Protein AF-A0A7J7FZA8-F1 (afdb_monomer_lite)

Sequence (133 aa):
MAKHLKDLLSSDRIAGFKRHFSIPEDVRMSLVADGTLDMEREDETTIVFPLLSIAEGGVRFPLHPFLRAVFRHWSLIPFQPNVNFFRIIMGVIALNRRLRINLGIPAIRHCYALAKSFGRHGRFFLRAKDIDH

Foldseek 3Di:
DVVVLVVCQDPVNVVVVCVVQVPDPPDDDDDDDPVRDPVPDPDPPDADADSLCSVPLVAHPPGDPQVVVVCVVVVHGRHQADSQASNVSVVQVVCCVVVVHDDHPVNLVVQWDWDWDDDPNTGIHTHGDPDDD

Secondary structure (DSSP, 8-state):
-HHHHHHTTSTTTHHHHHHHTT--TT----PPPGGG--TT-S-TT-----HHHHHTT---SSPPHHHHHHHHHTT--TTSB-HHHHHHHHHHHHHHHHHT----HHHHHHHEEEEE-SSTTPPEEEEEP----

Radius of gyration: 15.96 Å; chains: 1; bounding box: 40×28×43 Å

pLDDT: mean 84.05, std 15.24, range [48.47, 98.12]

Structure (mmCIF, N/CA/C/O backbone):
data_AF-A0A7J7FZA8-F1
#
_entry.id   AF-A0A7J7FZA8-F1
#
loop_
_atom_site.group_PDB
_atom_site.id
_atom_site.type_symbol
_atom_site.label_atom_id
_atom_site.label_alt_id
_atom_site.label_comp_id
_atom_site.label_asym_id
_atom_site.label_entity_id
_atom_site.label_seq_id
_atom_site.pdbx_PDB_ins_code
_atom_site.Cartn_x
_atom_site.Cartn_y
_atom_site.Cartn_z
_atom_site.occupancy
_atom_site.B_iso_or_equiv
_atom_site.auth_seq_id
_atom_site.auth_comp_id
_atom_site.auth_asym_id
_atom_site.auth_atom_id
_atom_site.pdbx_PDB_model_num
ATOM 1 N N . MET A 1 1 ? -7.230 18.519 4.549 1.00 49.88 1 MET A N 1
ATOM 2 C CA . MET A 1 1 ? -7.562 17.098 4.290 1.00 49.88 1 MET A CA 1
ATOM 3 C C . MET A 1 1 ? -7.512 16.236 5.560 1.00 49.88 1 MET A C 1
ATOM 5 O O . MET A 1 1 ? -8.529 15.654 5.903 1.00 49.88 1 MET A O 1
ATOM 9 N N . ALA A 1 2 ? -6.411 16.224 6.328 1.00 48.69 2 ALA A N 1
ATOM 10 C CA . ALA A 1 2 ? -6.280 15.399 7.546 1.00 48.69 2 ALA A CA 1
ATOM 11 C C . ALA A 1 2 ? -7.307 15.677 8.674 1.00 48.69 2 ALA A C 1
ATOM 13 O O . ALA A 1 2 ? -7.657 14.762 9.413 1.00 48.69 2 ALA A O 1
ATOM 14 N N . LYS A 1 3 ? -7.817 16.915 8.801 1.00 49.91 3 LYS A N 1
ATOM 15 C CA . LYS A 1 3 ? -8.822 17.292 9.818 1.00 49.91 3 LYS A CA 1
ATOM 16 C C . LYS A 1 3 ? -10.168 16.579 9.589 1.00 49.91 3 LYS A C 1
ATOM 18 O O . LYS A 1 3 ? -10.656 15.916 10.491 1.00 49.91 3 LYS A O 1
ATOM 23 N N . HIS A 1 4 ? -10.657 16.567 8.346 1.00 55.50 4 HIS A N 1
ATOM 24 C CA . HIS A 1 4 ? -11.874 15.839 7.956 1.00 55.50 4 HIS A CA 1
ATOM 25 C C . HIS A 1 4 ? -11.758 14.316 8.094 1.00 55.50 4 HIS A C 1
ATOM 27 O O . HIS A 1 4 ? -12.757 13.635 8.291 1.00 55.50 4 HIS A O 1
ATOM 33 N N . LEU A 1 5 ? -10.543 13.769 8.008 1.00 56.59 5 LEU A N 1
ATOM 34 C CA . LEU A 1 5 ? -10.309 12.332 8.134 1.00 56.59 5 LEU A CA 1
ATOM 35 C C . LEU A 1 5 ? -10.460 11.841 9.581 1.00 56.59 5 LEU A C 1
ATOM 37 O O . LEU A 1 5 ? -10.920 10.725 9.797 1.00 56.59 5 LEU A O 1
ATOM 41 N N . LYS A 1 6 ? -10.115 12.684 10.564 1.00 59.22 6 LYS A N 1
ATOM 42 C CA . LYS A 1 6 ? -10.381 12.420 11.987 1.00 59.22 6 LYS A CA 1
ATOM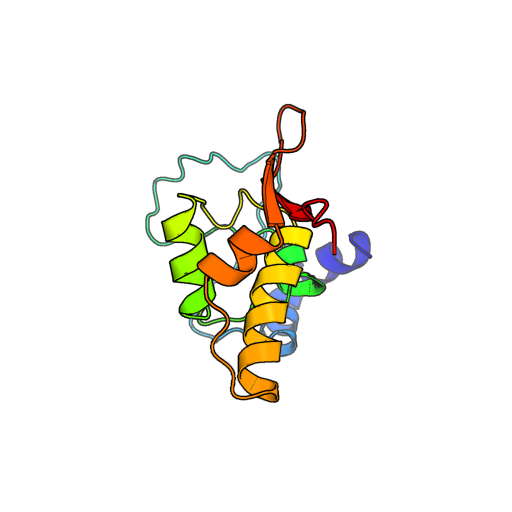 43 C C . LYS A 1 6 ? -11.875 12.511 12.298 1.00 59.22 6 LYS A C 1
ATOM 45 O O . LYS A 1 6 ? -12.390 11.666 13.022 1.00 59.22 6 LYS A O 1
ATOM 50 N N . ASP A 1 7 ? -12.573 13.468 11.685 1.00 59.97 7 ASP A N 1
ATOM 51 C CA . ASP A 1 7 ? -14.023 13.630 11.849 1.00 59.97 7 ASP A CA 1
ATOM 52 C C . ASP A 1 7 ? -14.813 12.424 11.309 1.00 59.97 7 ASP A C 1
ATOM 54 O O . ASP A 1 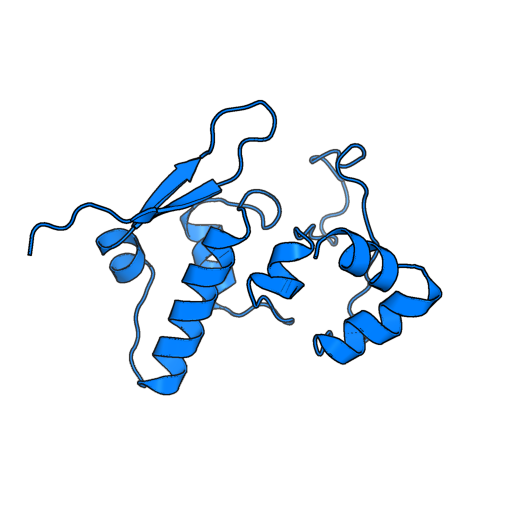7 ? -15.872 12.099 11.838 1.00 59.97 7 ASP A O 1
ATOM 58 N N . LEU A 1 8 ? -14.290 11.718 10.295 1.00 54.72 8 LEU A N 1
ATOM 59 C CA . LEU A 1 8 ? -14.858 10.470 9.756 1.00 54.72 8 LEU A CA 1
ATOM 60 C C . LEU A 1 8 ? -14.710 9.254 10.688 1.00 54.72 8 LEU A C 1
ATOM 62 O O . LEU A 1 8 ? -15.249 8.194 10.379 1.00 54.72 8 LEU A O 1
ATOM 66 N N . LEU A 1 9 ? -13.991 9.387 11.805 1.00 60.38 9 LEU A N 1
ATOM 67 C CA . LEU A 1 9 ? -13.659 8.286 12.714 1.00 60.38 9 LEU A CA 1
ATOM 68 C C . LEU A 1 9 ? -14.121 8.516 14.160 1.00 60.38 9 LEU A C 1
ATOM 70 O O . LEU A 1 9 ? -13.648 7.830 15.064 1.00 60.38 9 LEU A O 1
ATOM 74 N N . SER A 1 10 ? -15.076 9.426 14.397 1.00 62.41 10 SER A N 1
ATOM 75 C CA . SER A 1 10 ? -15.884 9.348 15.624 1.00 62.41 10 SER A CA 1
ATOM 76 C C . SER A 1 10 ? -16.605 7.989 15.672 1.00 62.41 10 SER A C 1
ATOM 78 O O . SER A 1 10 ? -16.856 7.401 14.617 1.00 62.41 10 SER A O 1
ATOM 80 N N . SER A 1 11 ? -16.936 7.471 16.861 1.00 56.59 11 SER A N 1
ATOM 81 C CA . SER A 1 11 ? -17.578 6.149 17.038 1.00 56.59 11 SER A CA 1
ATOM 82 C C . SER A 1 11 ? -18.763 5.924 16.089 1.00 56.59 11 SER A C 1
ATOM 84 O O . SER A 1 11 ? -18.883 4.858 15.491 1.00 56.59 11 SER A O 1
ATOM 86 N N . ASP A 1 12 ? -19.551 6.972 15.843 1.00 60.72 12 ASP A N 1
ATOM 87 C CA . ASP A 1 12 ? -20.736 6.930 14.976 1.00 60.72 12 ASP A CA 1
ATOM 88 C C . ASP A 1 12 ? -20.420 6.887 13.468 1.00 60.72 12 ASP A C 1
ATOM 90 O O . ASP A 1 12 ? -21.295 6.615 12.645 1.00 60.72 12 ASP A O 1
ATOM 94 N N . ARG A 1 13 ? -19.169 7.148 13.065 1.00 71.62 13 ARG A N 1
ATOM 95 C CA . ARG A 1 13 ? -18.760 7.271 11.655 1.00 71.62 13 ARG A CA 1
ATOM 96 C C . ARG A 1 13 ? -17.850 6.154 11.153 1.00 71.62 13 ARG A C 1
ATOM 98 O O . ARG A 1 13 ? -17.697 6.032 9.937 1.00 71.62 13 ARG A O 1
ATOM 105 N N . ILE A 1 14 ? -17.360 5.267 12.025 1.00 79.25 14 ILE A N 1
ATOM 106 C CA . ILE A 1 14 ? -16.589 4.072 11.621 1.00 79.25 14 ILE A CA 1
ATOM 107 C C . ILE A 1 14 ? -17.392 3.207 10.639 1.00 79.25 14 ILE A C 1
ATOM 109 O O . ILE A 1 14 ? -16.847 2.763 9.632 1.00 79.25 14 ILE A O 1
ATOM 113 N N . ALA A 1 15 ? -18.698 3.028 10.862 1.00 81.25 15 ALA A N 1
ATOM 114 C CA . ALA A 1 15 ? -19.562 2.302 9.926 1.00 81.25 15 ALA A CA 1
ATOM 115 C C . ALA A 1 15 ? -19.624 2.984 8.545 1.00 81.25 15 ALA A C 1
ATOM 117 O O . ALA A 1 15 ? -19.571 2.325 7.507 1.00 81.25 15 ALA A O 1
ATOM 118 N N . GLY A 1 16 ? -19.680 4.320 8.517 1.00 83.31 16 GLY A N 1
ATOM 119 C CA . GLY A 1 16 ? -19.608 5.101 7.281 1.00 83.31 16 GLY A CA 1
ATOM 120 C C . GLY A 1 16 ? -18.260 4.950 6.576 1.00 83.31 16 GLY A C 1
ATOM 121 O O . GLY A 1 16 ? -18.226 4.755 5.362 1.00 83.31 16 GLY A O 1
ATOM 122 N N . PHE A 1 17 ? -17.162 4.965 7.334 1.00 84.06 17 PHE A N 1
ATOM 123 C CA . PHE A 1 17 ? -15.814 4.736 6.819 1.00 84.06 17 PHE A CA 1
ATOM 124 C C . PHE A 1 17 ? -15.669 3.333 6.215 1.00 84.06 17 PHE A C 1
ATOM 126 O O . PHE A 1 17 ? -15.208 3.204 5.078 1.00 84.06 17 PHE A O 1
ATOM 133 N N . LYS A 1 18 ? -16.121 2.289 6.928 1.00 87.62 18 LYS A N 1
ATOM 134 C CA . LYS A 1 18 ? -16.113 0.906 6.429 1.00 87.62 18 LYS A CA 1
ATOM 135 C C . LYS A 1 18 ? -16.883 0.795 5.118 1.00 87.62 18 LYS A C 1
ATOM 137 O O . LYS A 1 18 ? -16.332 0.290 4.145 1.00 87.62 18 LYS A O 1
ATOM 142 N N . ARG A 1 19 ? -18.096 1.357 5.044 1.00 86.62 19 ARG A N 1
ATOM 143 C CA . ARG A 1 19 ? -18.883 1.385 3.798 1.00 86.62 19 ARG A CA 1
ATOM 144 C C . ARG A 1 19 ? -18.165 2.126 2.670 1.00 86.62 19 ARG A C 1
ATOM 146 O O . ARG A 1 19 ? -18.065 1.596 1.568 1.00 86.62 19 ARG A O 1
ATOM 153 N N . HIS A 1 20 ? -17.629 3.317 2.944 1.00 86.62 20 HIS A N 1
ATOM 154 C CA . HIS A 1 20 ? -16.966 4.148 1.935 1.00 86.62 20 HIS A CA 1
ATOM 155 C C . HIS A 1 20 ? -15.727 3.473 1.328 1.00 86.62 20 HIS A C 1
ATOM 157 O O . HIS A 1 20 ? -15.486 3.585 0.128 1.00 86.62 20 HIS A O 1
ATOM 163 N N . PHE A 1 21 ? -14.959 2.742 2.139 1.00 87.88 21 PHE A N 1
ATOM 164 C CA . PHE A 1 21 ? -13.758 2.029 1.694 1.00 87.88 21 PHE A CA 1
ATOM 165 C C . PHE A 1 21 ? -13.982 0.532 1.431 1.00 87.88 21 PHE A C 1
ATOM 167 O O . PHE A 1 21 ? -13.010 -0.188 1.196 1.00 87.88 21 PHE A O 1
ATOM 174 N N . SER A 1 22 ? -15.241 0.078 1.443 1.00 88.62 22 SER A N 1
ATOM 175 C CA . SER A 1 22 ? -15.646 -1.322 1.247 1.00 88.62 22 SER A CA 1
ATOM 176 C C . SER A 1 22 ? -14.898 -2.300 2.163 1.00 88.62 22 SER A C 1
ATOM 178 O O . SER A 1 22 ? -14.444 -3.357 1.733 1.00 88.62 22 SER A O 1
ATOM 180 N N . ILE A 1 23 ? -14.725 -1.916 3.428 1.00 88.31 23 ILE A N 1
ATOM 181 C CA . ILE A 1 23 ? -14.079 -2.738 4.451 1.00 88.31 23 ILE A CA 1
ATOM 182 C C . ILE A 1 23 ? -15.086 -3.792 4.935 1.00 88.31 23 ILE A C 1
ATOM 184 O O . ILE A 1 23 ? -16.193 -3.406 5.319 1.00 88.31 23 ILE A O 1
ATOM 188 N N . PRO A 1 24 ? -14.719 -5.087 4.945 1.00 88.56 24 PRO A N 1
ATOM 189 C CA . PRO A 1 24 ? -15.601 -6.163 5.390 1.00 88.56 24 PRO A CA 1
ATOM 190 C C . PRO A 1 24 ? -16.146 -5.969 6.812 1.00 88.56 24 PRO A C 1
ATOM 192 O O . PRO A 1 24 ? -15.494 -5.369 7.673 1.00 88.56 24 PRO A O 1
ATOM 195 N N . GLU A 1 25 ? -17.357 -6.472 7.071 1.00 86.38 25 GLU A N 1
ATOM 196 C CA . GLU A 1 25 ? -18.021 -6.246 8.358 1.00 8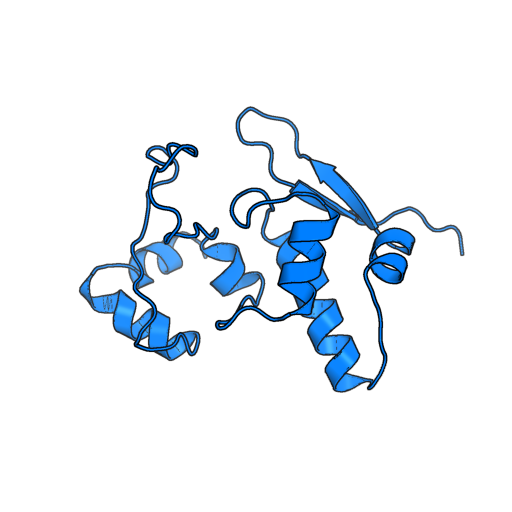6.38 25 GLU A CA 1
ATOM 197 C C . GLU A 1 25 ? -17.334 -6.957 9.532 1.00 86.38 25 GLU A C 1
ATOM 199 O O . GLU A 1 25 ? -17.294 -6.415 10.637 1.00 86.38 25 GLU A O 1
ATOM 204 N N . ASP A 1 26 ? -16.705 -8.099 9.269 1.00 86.12 26 ASP A N 1
ATOM 205 C CA . ASP A 1 26 ? -15.914 -8.890 10.214 1.00 86.12 26 ASP A CA 1
ATOM 206 C C . ASP A 1 26 ? -14.582 -8.227 10.617 1.00 86.12 26 ASP A C 1
ATOM 208 O O . ASP A 1 26 ? -13.979 -8.611 11.621 1.00 86.12 26 ASP A O 1
ATOM 212 N N . VAL A 1 27 ? -14.144 -7.178 9.910 1.00 82.88 27 VAL A N 1
ATOM 213 C CA . VAL A 1 27 ? -12.967 -6.387 10.296 1.00 82.88 27 VAL A CA 1
ATOM 214 C C . VAL A 1 27 ? -13.347 -5.370 11.374 1.00 82.88 27 VAL A C 1
ATOM 216 O O . VAL A 1 27 ? -14.078 -4.401 11.133 1.00 82.88 27 VAL A O 1
ATOM 219 N N . ARG A 1 28 ? -12.802 -5.568 12.580 1.00 82.50 28 ARG A N 1
ATOM 220 C CA . ARG A 1 28 ? -12.893 -4.609 13.691 1.00 82.50 28 ARG A CA 1
ATOM 221 C C . ARG A 1 28 ? -11.874 -3.489 13.495 1.00 82.50 28 ARG A C 1
ATOM 223 O O . ARG A 1 28 ? -10.727 -3.741 13.143 1.00 82.50 28 ARG A O 1
ATOM 230 N N . MET A 1 29 ? -12.291 -2.247 13.731 1.00 80.25 29 MET A N 1
ATOM 231 C CA . MET A 1 29 ? -11.438 -1.070 13.575 1.00 80.25 29 MET A CA 1
ATOM 232 C C . MET A 1 29 ? -11.529 -0.175 14.803 1.00 80.25 29 MET A C 1
ATOM 234 O O . MET A 1 29 ? -12.615 0.058 15.329 1.00 80.25 29 MET A O 1
ATOM 238 N N . SER A 1 30 ? -10.391 0.374 15.208 1.00 78.81 30 SER A N 1
ATOM 239 C CA . 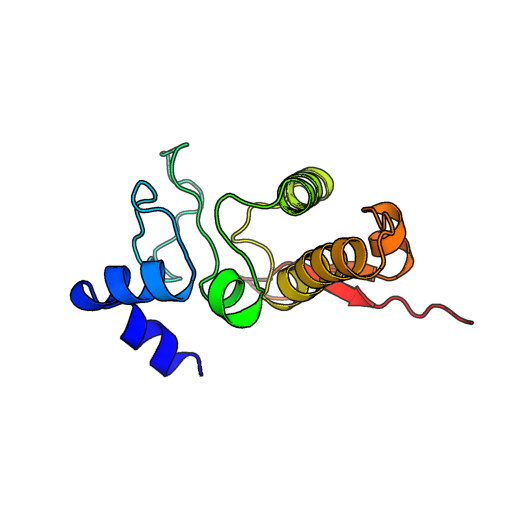SER A 1 30 ? -10.297 1.429 16.210 1.00 78.81 30 SER A CA 1
ATOM 240 C C . SER A 1 30 ? -9.276 2.467 15.753 1.00 78.81 30 SER A C 1
ATOM 242 O O . SER A 1 30 ? -8.287 2.146 15.089 1.00 78.81 30 SER A O 1
ATOM 244 N N . LEU A 1 31 ? -9.536 3.737 16.061 1.00 77.12 31 LEU A N 1
ATOM 245 C CA . LEU A 1 31 ? -8.571 4.802 15.821 1.00 77.12 31 LEU A CA 1
ATOM 246 C C . LEU A 1 31 ? -7.584 4.830 16.987 1.00 77.12 31 LEU A C 1
ATOM 248 O O . LEU A 1 31 ? -7.987 5.019 18.132 1.00 77.12 31 LEU A O 1
ATOM 252 N N . VAL A 1 32 ? -6.297 4.673 16.688 1.00 73.25 32 VAL A N 1
ATOM 253 C CA . VAL A 1 32 ? -5.226 4.794 17.683 1.00 73.25 32 VAL A CA 1
ATOM 254 C C . VAL A 1 32 ? -4.526 6.138 17.498 1.00 73.25 32 VAL A C 1
ATOM 256 O O . VAL A 1 32 ? -4.220 6.536 16.372 1.00 73.25 32 VAL A O 1
ATOM 259 N N . ALA A 1 33 ? -4.308 6.863 18.595 1.00 67.69 33 ALA A N 1
ATOM 260 C CA . ALA A 1 33 ? -3.547 8.105 18.565 1.00 67.69 33 ALA A CA 1
ATOM 261 C C . ALA A 1 33 ? -2.047 7.810 18.387 1.00 67.69 33 ALA A C 1
ATOM 263 O O . ALA A 1 33 ? -1.518 6.858 18.952 1.00 67.69 33 ALA A O 1
ATOM 264 N N . ASP A 1 34 ? -1.359 8.654 17.612 1.00 61.28 34 ASP A N 1
ATOM 265 C CA . ASP A 1 34 ? 0.043 8.459 17.191 1.00 61.28 34 ASP A CA 1
ATOM 266 C C . ASP A 1 34 ? 1.019 8.339 18.385 1.00 61.28 34 ASP A C 1
ATOM 268 O O . ASP A 1 34 ? 2.051 7.690 18.283 1.00 61.28 34 ASP A O 1
ATOM 272 N N . GLY A 1 35 ? 0.676 8.929 19.539 1.00 58.56 35 GLY A N 1
ATOM 273 C CA . GLY A 1 35 ? 1.478 8.880 20.769 1.00 58.56 35 GLY A CA 1
ATOM 274 C C . GLY A 1 35 ? 1.198 7.691 21.693 1.00 58.56 35 GLY A C 1
ATOM 275 O O . GLY A 1 35 ? 1.816 7.607 22.746 1.00 58.56 35 GLY A O 1
ATOM 276 N N . THR A 1 36 ? 0.259 6.809 21.340 1.00 56.00 36 THR A N 1
ATOM 277 C CA . THR A 1 36 ? -0.175 5.658 22.165 1.00 56.00 36 THR A CA 1
ATOM 278 C C . THR A 1 36 ? 0.195 4.318 21.527 1.00 56.00 36 THR A C 1
ATOM 280 O O . THR A 1 36 ? -0.281 3.264 21.943 1.00 56.00 36 THR A O 1
ATOM 283 N N . LEU A 1 37 ? 0.983 4.356 20.452 1.00 60.75 37 LEU A N 1
ATOM 284 C CA . LEU A 1 37 ? 1.424 3.170 19.739 1.00 60.75 37 LEU A CA 1
ATOM 285 C C . LEU A 1 37 ? 2.699 2.639 20.384 1.00 60.75 37 LEU A C 1
ATOM 287 O O . LEU A 1 37 ? 3.803 2.908 19.909 1.00 60.75 37 LEU A O 1
ATOM 291 N N . ASP A 1 38 ? 2.525 1.837 21.429 1.00 56.62 38 ASP A N 1
ATOM 292 C CA . ASP A 1 38 ? 3.538 0.854 21.783 1.00 56.62 38 ASP A CA 1
ATOM 293 C C . ASP A 1 38 ? 3.591 -0.138 20.620 1.00 56.62 38 ASP A C 1
ATOM 295 O O . ASP A 1 38 ? 2.652 -0.891 20.358 1.00 56.62 38 ASP A O 1
ATOM 299 N N . MET A 1 39 ? 4.671 -0.071 19.839 1.00 55.16 39 MET A N 1
ATOM 300 C CA . MET A 1 39 ? 4.902 -0.982 18.712 1.00 55.16 39 MET A CA 1
ATOM 301 C C . MET A 1 39 ? 5.057 -2.448 19.156 1.00 55.16 39 MET A C 1
ATOM 303 O O . MET A 1 39 ? 5.110 -3.334 18.308 1.00 55.16 39 MET A O 1
ATOM 307 N N . GLU A 1 40 ? 5.094 -2.678 20.469 1.00 51.94 40 GLU A N 1
ATOM 308 C CA . GLU A 1 40 ? 5.104 -3.956 21.178 1.00 51.94 40 GLU A CA 1
ATOM 309 C C . GLU A 1 40 ? 3.702 -4.327 21.689 1.00 51.94 40 GLU A C 1
ATOM 311 O O . GLU A 1 40 ? 3.542 -4.828 22.798 1.00 51.94 40 GLU A O 1
ATOM 316 N N . ARG A 1 41 ? 2.639 -4.051 20.924 1.00 55.22 41 ARG A N 1
ATOM 317 C CA . ARG A 1 41 ? 1.334 -4.621 21.274 1.00 55.22 41 ARG A CA 1
ATOM 318 C C . ARG A 1 41 ? 1.424 -6.150 21.242 1.00 55.22 41 ARG A C 1
ATOM 320 O O . ARG A 1 41 ? 1.777 -6.724 20.217 1.00 55.22 41 ARG A O 1
ATOM 327 N N . GLU A 1 42 ? 1.074 -6.781 22.361 1.00 48.47 42 GLU A N 1
ATOM 328 C CA . GLU A 1 42 ? 1.054 -8.239 22.560 1.00 48.47 42 GLU A CA 1
ATOM 329 C C . GLU A 1 42 ? 0.006 -8.974 21.701 1.00 48.47 42 GLU A C 1
ATOM 331 O O . GLU A 1 42 ? 0.018 -10.202 21.635 1.00 48.47 42 GLU A O 1
ATOM 336 N N . ASP A 1 43 ? -0.914 -8.267 21.032 1.00 63.88 43 ASP A N 1
ATOM 337 C CA . ASP A 1 43 ? -1.991 -8.901 20.277 1.00 63.88 43 ASP A CA 1
ATOM 338 C C . ASP A 1 43 ? -1.619 -9.174 18.808 1.00 63.88 43 ASP A C 1
ATOM 340 O O . ASP A 1 43 ? -1.774 -8.338 17.921 1.00 63.88 43 ASP A O 1
ATOM 344 N N . GLU A 1 44 ? -1.240 -10.421 18.508 1.00 65.88 44 GLU A N 1
ATOM 345 C CA . GLU A 1 44 ? -0.928 -10.903 17.143 1.00 65.88 44 GLU A CA 1
ATOM 346 C C . GLU A 1 44 ? -2.075 -10.721 16.121 1.00 65.88 44 GLU A C 1
ATOM 348 O O . GLU A 1 44 ? -1.898 -10.918 14.916 1.00 65.88 44 GLU A O 1
ATOM 353 N N . THR A 1 45 ? -3.270 -10.350 16.586 1.00 73.31 45 THR A N 1
ATOM 354 C CA . THR A 1 45 ? -4.480 -10.200 15.768 1.00 73.31 45 THR A CA 1
ATOM 355 C C . THR A 1 45 ? -4.732 -8.773 15.276 1.00 73.31 45 THR A C 1
ATOM 357 O O . THR A 1 45 ? -5.578 -8.579 14.397 1.00 73.31 45 THR A O 1
ATOM 360 N N . THR A 1 46 ? -3.992 -7.777 15.777 1.00 78.81 46 THR A N 1
ATOM 361 C CA . THR A 1 46 ? -4.193 -6.371 15.403 1.00 78.81 46 THR A CA 1
ATOM 362 C C . THR A 1 46 ? -3.083 -5.873 14.488 1.00 78.81 46 THR A C 1
ATOM 364 O O . THR A 1 46 ? -1.896 -5.967 14.779 1.00 78.81 46 THR A O 1
ATOM 367 N N . ILE A 1 47 ? -3.476 -5.260 13.369 1.00 83.69 47 ILE A N 1
ATOM 368 C CA . ILE A 1 47 ? -2.540 -4.637 12.432 1.00 83.69 47 ILE A CA 1
ATOM 369 C C . ILE A 1 47 ? -2.835 -3.144 12.353 1.00 83.69 47 ILE A C 1
ATOM 371 O O . ILE A 1 47 ? -3.937 -2.727 11.993 1.00 83.69 47 ILE A O 1
ATOM 375 N N . VAL A 1 48 ? -1.824 -2.327 12.641 1.00 86.38 48 VAL A N 1
ATOM 376 C CA . VAL A 1 48 ? -1.940 -0.868 12.586 1.00 86.38 48 VAL A CA 1
ATOM 377 C C . VAL A 1 48 ? -1.610 -0.366 11.184 1.00 86.38 48 VAL A C 1
ATOM 379 O O . VAL A 1 48 ? -0.534 -0.624 10.643 1.00 86.38 48 VAL A O 1
ATOM 382 N N . PHE A 1 49 ? -2.532 0.408 10.614 1.00 87.88 49 PHE A N 1
ATOM 383 C CA . PHE A 1 49 ? -2.344 1.108 9.348 1.00 87.88 49 PHE A CA 1
ATOM 384 C C . PHE A 1 49 ? -2.365 2.621 9.565 1.00 87.88 49 PHE A C 1
ATOM 386 O O . PHE A 1 49 ? -3.236 3.125 10.278 1.00 87.88 49 PHE A O 1
ATOM 393 N N . PRO A 1 50 ? -1.490 3.389 8.890 1.00 87.94 50 PRO A N 1
ATOM 394 C CA . PRO A 1 50 ? -1.675 4.824 8.785 1.00 87.94 50 PRO A CA 1
ATOM 395 C C . PRO A 1 50 ? -3.006 5.078 8.082 1.00 87.94 50 PRO A C 1
ATOM 397 O O . PRO A 1 50 ? -3.244 4.533 7.004 1.00 87.94 50 PRO A O 1
ATOM 400 N N . LEU A 1 51 ? -3.855 5.941 8.633 1.00 86.56 51 LEU A N 1
ATOM 401 C CA . LEU A 1 51 ? -5.159 6.246 8.034 1.00 86.56 51 LEU A CA 1
ATOM 402 C C . LEU A 1 51 ? -5.044 6.712 6.570 1.00 86.56 51 LEU A C 1
ATOM 404 O O . LEU A 1 51 ? -5.830 6.325 5.706 1.00 86.56 51 LEU A O 1
ATOM 408 N N . LEU A 1 52 ? -3.992 7.481 6.274 1.00 89.44 52 LEU A N 1
ATOM 409 C CA . LEU A 1 52 ? -3.684 7.945 4.923 1.00 89.44 52 LEU A CA 1
ATOM 410 C C . LEU A 1 52 ? -3.370 6.801 3.951 1.00 89.44 52 LEU A C 1
ATOM 412 O O . LEU A 1 52 ? -3.592 6.963 2.759 1.00 89.44 52 LEU A O 1
ATOM 416 N N . SER A 1 53 ? -2.909 5.634 4.415 1.00 92.56 53 SER A N 1
ATOM 417 C CA . SER A 1 53 ? -2.696 4.476 3.532 1.00 92.56 53 SER A CA 1
ATOM 418 C C . SER A 1 53 ? -4.005 3.975 2.907 1.00 92.56 53 SER A C 1
ATOM 420 O O . SER A 1 53 ? -4.013 3.562 1.749 1.00 92.56 53 SER A O 1
ATOM 422 N N . ILE A 1 54 ? -5.125 4.083 3.628 1.00 91.75 54 ILE A N 1
ATOM 423 C CA . ILE A 1 54 ? -6.457 3.686 3.153 1.00 91.75 54 ILE A CA 1
ATOM 424 C C . ILE A 1 54 ? -7.072 4.816 2.320 1.00 91.75 54 ILE A C 1
ATOM 426 O O . ILE A 1 54 ? -7.500 4.593 1.182 1.00 91.75 54 ILE A O 1
ATOM 430 N N . ALA A 1 55 ? -7.074 6.031 2.879 1.00 89.62 55 ALA A N 1
ATOM 431 C CA . ALA A 1 55 ? -7.743 7.185 2.285 1.00 89.62 55 ALA A CA 1
ATOM 432 C C . ALA A 1 55 ? -7.063 7.692 1.006 1.00 89.62 55 ALA A C 1
ATOM 434 O O . ALA A 1 55 ? -7.738 7.973 0.021 1.00 89.62 55 ALA A O 1
ATOM 435 N N . GLU A 1 56 ? -5.732 7.772 1.006 1.00 92.31 56 GLU A N 1
ATOM 436 C CA . GLU A 1 56 ? -4.943 8.343 -0.093 1.00 92.31 56 GLU A CA 1
ATOM 437 C C . GLU A 1 56 ? -4.017 7.309 -0.750 1.00 92.31 56 GLU A C 1
ATOM 439 O O . GLU A 1 56 ? -3.730 7.387 -1.943 1.00 92.31 56 GLU A O 1
ATOM 444 N N . GLY A 1 57 ? -3.547 6.326 0.021 1.00 94.12 57 GLY A N 1
ATOM 445 C CA . GLY A 1 57 ? -2.657 5.261 -0.442 1.00 94.12 57 GLY A CA 1
ATOM 446 C C . GLY A 1 57 ? -3.354 4.170 -1.252 1.00 94.12 57 GLY A C 1
ATOM 447 O O . GLY A 1 57 ? -2.677 3.370 -1.890 1.00 94.12 57 GLY A O 1
ATOM 448 N N . GLY A 1 58 ? -4.690 4.141 -1.250 1.00 94.31 58 GLY A N 1
ATOM 449 C CA . GLY A 1 58 ? -5.483 3.188 -2.026 1.00 94.31 58 GLY A CA 1
ATOM 450 C C . GLY A 1 58 ? -5.537 1.773 -1.447 1.00 94.31 58 GLY A C 1
ATOM 451 O O . GLY A 1 58 ? -6.011 0.871 -2.134 1.00 94.31 58 GLY A O 1
ATOM 452 N N . VAL A 1 59 ? -5.081 1.552 -0.208 1.00 94.75 59 VAL A N 1
ATOM 453 C CA . VAL A 1 59 ? -5.184 0.245 0.463 1.00 94.75 59 VAL A CA 1
ATOM 454 C C . VAL A 1 59 ? -6.653 -0.140 0.637 1.00 94.75 59 VAL A C 1
ATOM 456 O O . VAL A 1 59 ? -7.488 0.684 1.015 1.00 94.75 59 VAL A O 1
ATOM 459 N N . ARG A 1 60 ? -6.973 -1.403 0.354 1.00 92.19 60 ARG A N 1
ATOM 460 C CA . ARG A 1 60 ? -8.300 -2.006 0.534 1.00 92.19 60 ARG A CA 1
ATOM 461 C C . ARG A 1 60 ? -8.160 -3.351 1.239 1.00 92.19 60 ARG A C 1
ATOM 463 O O . ARG A 1 60 ? -7.073 -3.931 1.244 1.00 92.19 60 ARG A O 1
ATOM 470 N N . PHE A 1 61 ? -9.259 -3.817 1.824 1.00 89.06 61 PHE A N 1
ATOM 471 C CA . PHE A 1 61 ? -9.326 -5.070 2.569 1.00 89.06 61 PHE A CA 1
ATOM 472 C C . PHE A 1 61 ? -10.242 -6.070 1.849 1.00 89.06 61 PHE A C 1
ATOM 474 O O . PHE A 1 61 ? -11.273 -5.647 1.327 1.00 89.06 61 PHE A O 1
ATOM 481 N N . PRO A 1 62 ? -9.891 -7.370 1.814 1.00 89.94 62 PRO A N 1
ATOM 482 C CA . PRO A 1 62 ? -8.637 -7.965 2.293 1.00 89.94 62 PRO A CA 1
ATOM 483 C C . PRO A 1 62 ? -7.405 -7.454 1.524 1.00 89.94 62 PRO A C 1
ATOM 485 O O . PRO A 1 62 ? -7.504 -7.035 0.370 1.00 89.94 62 PRO A O 1
ATOM 488 N N . LEU A 1 63 ? -6.235 -7.454 2.177 1.00 92.31 63 LEU A N 1
ATOM 489 C CA . LEU A 1 63 ? -5.015 -6.904 1.579 1.00 92.31 63 LEU A CA 1
ATOM 490 C C . LEU A 1 63 ? -4.637 -7.662 0.308 1.00 92.31 63 LEU A C 1
ATOM 492 O O . LEU A 1 63 ? -4.556 -8.893 0.296 1.00 92.31 63 LEU A O 1
ATOM 496 N N . HIS A 1 64 ? -4.303 -6.910 -0.738 1.00 95.44 64 HIS A N 1
ATOM 497 C CA . HIS A 1 64 ? -3.853 -7.498 -1.989 1.00 95.44 64 HIS A CA 1
ATOM 498 C C . HIS A 1 64 ? -2.601 -8.378 -1.765 1.00 95.44 64 HIS A C 1
ATOM 500 O O . HIS A 1 64 ? -1.655 -7.929 -1.104 1.00 95.44 64 HIS A O 1
ATOM 506 N N . PRO A 1 65 ? -2.521 -9.598 -2.337 1.00 96.75 65 PRO A N 1
ATOM 507 C CA . PRO A 1 65 ? -1.386 -10.502 -2.129 1.00 96.75 65 PRO A CA 1
ATOM 508 C C . PRO A 1 65 ? -0.026 -9.874 -2.445 1.00 96.75 65 PRO A C 1
ATOM 510 O O . PRO A 1 65 ? 0.930 -10.075 -1.701 1.00 96.75 65 PRO A O 1
ATOM 513 N N . PHE A 1 66 ? 0.039 -9.053 -3.496 1.00 97.69 66 PHE A N 1
ATOM 514 C CA . PHE A 1 66 ? 1.259 -8.333 -3.863 1.00 97.69 66 PHE A CA 1
ATOM 515 C C . PHE A 1 66 ? 1.720 -7.336 -2.789 1.00 97.69 66 PHE A C 1
ATOM 517 O O . PHE A 1 66 ? 2.910 -7.267 -2.503 1.00 97.69 66 PHE A O 1
ATOM 524 N N . LEU A 1 67 ? 0.794 -6.621 -2.135 1.00 97.38 67 LEU A N 1
ATOM 525 C CA . LEU A 1 67 ? 1.138 -5.708 -1.041 1.00 97.38 67 LEU A CA 1
ATOM 526 C C . LEU A 1 67 ? 1.728 -6.479 0.153 1.00 97.38 67 LEU A C 1
ATOM 528 O O . LEU A 1 67 ? 2.713 -6.044 0.743 1.00 97.38 67 LEU A O 1
ATOM 532 N N . ARG A 1 68 ? 1.191 -7.669 0.460 1.00 96.44 68 ARG A N 1
ATOM 533 C CA . ARG A 1 68 ? 1.748 -8.559 1.499 1.00 96.44 68 ARG A CA 1
ATOM 534 C C . ARG A 1 68 ? 3.152 -9.056 1.141 1.00 96.44 68 ARG A C 1
ATOM 536 O O . ARG A 1 68 ? 4.030 -9.076 2.000 1.00 96.44 68 ARG A O 1
ATOM 543 N N . ALA A 1 69 ? 3.375 -9.433 -0.119 1.00 97.81 69 ALA A N 1
ATOM 544 C CA . ALA A 1 69 ? 4.693 -9.850 -0.603 1.00 97.81 69 ALA A CA 1
ATOM 545 C C . ALA A 1 69 ? 5.716 -8.708 -0.516 1.00 97.81 69 ALA A C 1
ATOM 547 O O . ALA A 1 69 ? 6.859 -8.930 -0.129 1.00 97.81 69 ALA A O 1
ATOM 548 N N . VAL A 1 70 ? 5.284 -7.483 -0.813 1.00 97.75 70 VAL A N 1
ATOM 549 C CA . VAL A 1 70 ? 6.085 -6.263 -0.689 1.00 97.75 70 VAL A CA 1
ATOM 550 C C . VAL A 1 70 ? 6.493 -5.987 0.763 1.00 97.75 70 VAL A C 1
ATOM 552 O O . VAL A 1 70 ? 7.670 -5.735 1.019 1.00 97.75 70 VAL A O 1
ATOM 555 N N . PHE A 1 71 ? 5.564 -6.089 1.720 1.00 96.62 71 PHE A N 1
ATOM 556 C CA . PHE A 1 71 ? 5.892 -5.956 3.144 1.00 96.62 71 PHE A CA 1
ATOM 557 C C . PHE A 1 71 ? 6.919 -6.991 3.595 1.00 96.62 71 PHE A C 1
ATOM 559 O O . PHE A 1 71 ? 7.913 -6.636 4.224 1.00 96.62 71 PHE A O 1
ATOM 566 N N . ARG A 1 72 ? 6.727 -8.255 3.199 1.00 96.75 72 ARG A N 1
ATOM 567 C CA . ARG A 1 72 ? 7.670 -9.339 3.500 1.00 96.75 72 ARG A CA 1
ATOM 568 C C . ARG A 1 72 ? 9.045 -9.098 2.879 1.00 96.75 72 ARG A C 1
ATOM 570 O O . ARG A 1 72 ? 10.049 -9.383 3.513 1.00 96.75 72 ARG A O 1
ATOM 577 N N . HIS A 1 73 ? 9.093 -8.576 1.657 1.00 97.44 73 HIS A N 1
ATOM 578 C CA . HIS A 1 73 ? 10.348 -8.352 0.944 1.00 97.44 73 HIS A CA 1
ATOM 579 C C . HIS A 1 73 ? 11.251 -7.320 1.623 1.00 97.44 73 HIS A C 1
ATOM 581 O O . HIS A 1 73 ? 12.463 -7.503 1.654 1.00 97.44 73 HIS A O 1
ATOM 587 N N . TRP A 1 74 ? 10.669 -6.244 2.155 1.00 95.56 74 TRP A N 1
ATOM 588 C CA . TRP A 1 74 ? 11.417 -5.194 2.853 1.00 95.56 74 TRP A CA 1
ATOM 589 C C . TRP A 1 74 ? 11.381 -5.322 4.379 1.00 95.56 74 TRP A C 1
ATOM 591 O O . TRP A 1 74 ? 11.857 -4.420 5.065 1.00 95.56 74 TRP A O 1
ATOM 601 N N . SER A 1 75 ? 10.831 -6.419 4.908 1.00 94.75 75 SER A N 1
ATOM 602 C CA . SER A 1 75 ? 10.639 -6.640 6.347 1.00 94.75 75 SER A CA 1
ATOM 603 C C . SER A 1 75 ? 9.947 -5.458 7.040 1.00 94.75 75 SER A C 1
ATOM 605 O O . SER A 1 75 ? 10.354 -5.028 8.118 1.00 94.75 75 SER A O 1
ATOM 607 N N . LEU A 1 76 ? 8.916 -4.905 6.393 1.00 92.69 76 LEU A N 1
ATOM 608 C CA . LEU A 1 76 ? 8.168 -3.750 6.887 1.00 92.69 76 LEU A CA 1
ATOM 609 C C . LEU A 1 76 ? 6.821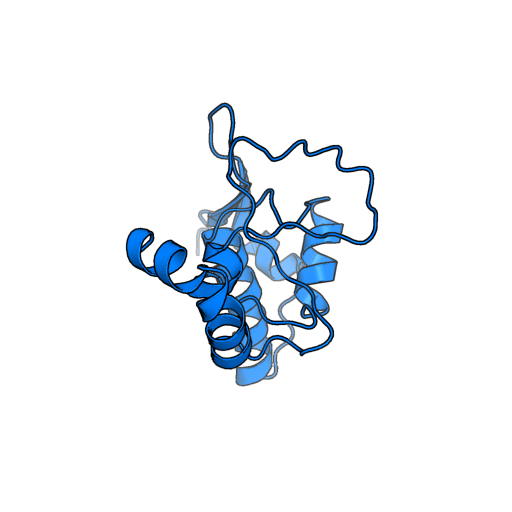 -4.174 7.460 1.00 92.69 76 LEU A C 1
ATOM 611 O O . LEU A 1 76 ? 6.092 -4.948 6.838 1.00 92.69 76 LEU A O 1
ATOM 615 N N . ILE A 1 77 ? 6.446 -3.579 8.590 1.00 90.06 77 ILE A N 1
ATOM 616 C CA . ILE A 1 77 ? 5.060 -3.617 9.070 1.00 90.06 77 ILE A CA 1
ATOM 617 C C . ILE A 1 77 ? 4.255 -2.461 8.455 1.00 90.06 77 ILE A C 1
ATOM 619 O O . ILE A 1 77 ? 4.835 -1.414 8.155 1.00 90.06 77 ILE A O 1
ATOM 623 N N . PRO A 1 78 ? 2.922 -2.568 8.300 1.00 90.75 78 PRO A N 1
ATOM 624 C CA . PRO A 1 78 ? 2.143 -1.554 7.585 1.00 90.75 78 PRO A CA 1
ATOM 625 C C . PRO A 1 78 ? 2.176 -0.140 8.177 1.00 90.75 78 PRO A C 1
ATOM 627 O O . PRO A 1 78 ? 1.933 0.822 7.454 1.00 90.75 78 PRO A O 1
ATOM 630 N N . PHE A 1 79 ? 2.512 0.015 9.458 1.00 88.62 79 PHE A N 1
ATOM 631 C CA . PHE A 1 79 ? 2.653 1.324 10.099 1.00 88.62 79 PHE A CA 1
ATOM 632 C C . PHE A 1 79 ? 3.927 2.091 9.696 1.00 88.62 79 PHE A C 1
ATOM 634 O O . PHE A 1 79 ? 3.953 3.321 9.731 1.00 88.62 79 PHE A O 1
ATOM 641 N N . GLN A 1 80 ? 4.986 1.385 9.297 1.00 90.56 80 GLN A N 1
ATOM 642 C CA . GLN A 1 80 ? 6.305 1.975 9.048 1.00 90.56 80 GLN A CA 1
ATOM 643 C C . GLN A 1 80 ? 6.400 2.828 7.764 1.00 90.56 80 GLN A C 1
ATOM 645 O O . GLN A 1 80 ? 7.133 3.825 7.778 1.00 90.56 80 GLN A O 1
ATOM 650 N N . PRO A 1 81 ? 5.722 2.498 6.646 1.00 93.88 81 PRO A N 1
ATOM 651 C CA . PRO A 1 81 ? 5.765 3.328 5.449 1.00 93.88 81 PRO A CA 1
ATOM 652 C C . PRO A 1 81 ? 4.846 4.549 5.508 1.00 93.88 81 PRO A C 1
ATOM 654 O O . PRO A 1 81 ? 3.808 4.568 6.169 1.00 93.88 81 PRO A O 1
ATOM 657 N N . ASN A 1 82 ? 5.199 5.580 4.747 1.00 93.19 82 ASN A N 1
ATOM 658 C CA . ASN A 1 82 ? 4.329 6.724 4.510 1.00 93.19 82 ASN A CA 1
ATOM 659 C C . ASN A 1 82 ? 3.373 6.484 3.327 1.00 93.19 82 ASN A C 1
ATOM 661 O O . ASN A 1 82 ? 3.445 5.482 2.618 1.00 93.19 82 ASN A O 1
ATOM 665 N N . VAL A 1 83 ? 2.482 7.448 3.080 1.00 94.88 83 VAL A N 1
ATOM 666 C CA . VAL A 1 83 ? 1.472 7.368 2.012 1.00 94.88 83 VAL A CA 1
ATOM 667 C C . VAL A 1 83 ? 2.070 7.188 0.608 1.00 94.88 83 VAL A C 1
ATOM 669 O O . VAL A 1 83 ? 1.461 6.521 -0.225 1.00 94.88 83 VAL A O 1
ATOM 672 N N . ASN A 1 84 ? 3.265 7.725 0.334 1.00 96.50 84 ASN A N 1
ATOM 673 C CA . ASN A 1 84 ? 3.918 7.593 -0.971 1.00 96.50 84 ASN A CA 1
ATOM 674 C C . ASN A 1 84 ? 4.218 6.125 -1.304 1.00 96.50 84 ASN A C 1
ATOM 676 O O . ASN A 1 84 ? 3.921 5.693 -2.419 1.00 96.50 84 ASN A O 1
ATOM 680 N N . PHE A 1 85 ? 4.720 5.359 -0.331 1.00 97.50 85 PHE A N 1
ATOM 681 C CA . PHE A 1 85 ? 4.960 3.927 -0.494 1.00 97.50 85 PHE A CA 1
ATOM 682 C C . PHE A 1 85 ? 3.689 3.218 -0.976 1.00 97.50 85 PHE A C 1
ATOM 684 O O . PHE A 1 85 ? 3.688 2.572 -2.021 1.00 97.50 85 PHE A O 1
ATOM 691 N N . PHE A 1 86 ? 2.574 3.416 -0.269 1.00 97.62 86 PHE A N 1
ATOM 692 C CA . PHE A 1 86 ? 1.296 2.793 -0.612 1.00 97.62 86 PHE A CA 1
ATOM 693 C C . PHE A 1 86 ? 0.799 3.187 -2.002 1.00 97.62 86 PHE A C 1
ATOM 695 O O . PHE A 1 86 ? 0.426 2.308 -2.777 1.00 97.62 86 PHE A O 1
ATOM 702 N N . ARG A 1 87 ? 0.859 4.479 -2.353 1.00 97.50 87 ARG A N 1
ATOM 703 C CA . ARG A 1 87 ? 0.421 4.969 -3.671 1.00 97.50 87 ARG A CA 1
ATOM 704 C C . ARG A 1 87 ? 1.166 4.284 -4.813 1.00 97.50 87 ARG A C 1
ATOM 706 O O . ARG A 1 87 ? 0.534 3.903 -5.794 1.00 97.50 87 ARG A O 1
ATOM 713 N N . ILE A 1 88 ? 2.479 4.094 -4.680 1.00 97.75 88 ILE A N 1
ATOM 714 C CA . ILE A 1 88 ? 3.288 3.429 -5.710 1.00 97.75 88 ILE A CA 1
ATOM 715 C C . ILE A 1 88 ? 2.911 1.949 -5.814 1.00 97.75 88 ILE A C 1
ATOM 717 O O . ILE A 1 88 ? 2.594 1.479 -6.905 1.00 97.75 88 ILE A O 1
ATOM 721 N N . ILE A 1 89 ? 2.869 1.218 -4.695 1.00 98.12 89 ILE A N 1
ATOM 722 C CA . ILE A 1 89 ? 2.557 -0.221 -4.712 1.00 98.12 89 ILE A CA 1
ATOM 723 C C . ILE A 1 89 ? 1.137 -0.487 -5.229 1.00 98.12 89 ILE A C 1
ATOM 725 O O . ILE A 1 89 ? 0.937 -1.346 -6.090 1.00 98.12 89 ILE A O 1
ATOM 729 N N . MET A 1 90 ? 0.147 0.270 -4.750 1.00 98.00 90 MET A N 1
ATOM 730 C CA . MET A 1 90 ? -1.238 0.145 -5.213 1.00 98.00 90 MET A CA 1
ATOM 731 C C . MET A 1 90 ? -1.399 0.610 -6.665 1.00 98.00 90 MET A C 1
ATOM 733 O O . MET A 1 90 ? -2.188 0.026 -7.410 1.00 98.00 90 MET A O 1
ATOM 737 N N . GLY A 1 91 ? -0.612 1.598 -7.099 1.00 97.50 91 GLY A N 1
ATOM 738 C CA . GLY A 1 91 ? -0.515 2.012 -8.497 1.00 97.50 91 GLY A CA 1
ATOM 739 C C . GLY A 1 91 ? -0.013 0.887 -9.402 1.00 97.50 91 GLY A C 1
ATOM 740 O O . GLY A 1 91 ? -0.639 0.608 -10.422 1.00 97.50 91 GLY A O 1
ATOM 741 N N . VAL A 1 92 ? 1.041 0.172 -8.997 1.00 97.88 92 VAL A N 1
ATOM 742 C CA . VAL A 1 92 ? 1.551 -1.007 -9.722 1.00 97.88 92 VAL A CA 1
ATOM 743 C C . VAL A 1 92 ? 0.486 -2.100 -9.827 1.00 97.88 92 VAL A C 1
ATOM 745 O O . VAL A 1 92 ? 0.275 -2.646 -10.908 1.00 97.88 92 VAL A O 1
ATOM 748 N N . ILE A 1 93 ? -0.250 -2.374 -8.745 1.00 97.81 93 ILE A N 1
ATOM 749 C CA . ILE A 1 93 ? -1.371 -3.330 -8.765 1.00 97.81 93 ILE A CA 1
ATOM 750 C C . ILE A 1 93 ? -2.439 -2.899 -9.781 1.00 97.81 93 ILE A C 1
ATOM 752 O O . ILE A 1 93 ? -2.910 -3.710 -10.583 1.00 97.81 93 ILE A O 1
ATOM 756 N N . ALA A 1 94 ? -2.811 -1.617 -9.775 1.00 97.44 94 ALA A N 1
ATOM 757 C CA . ALA A 1 94 ? -3.795 -1.082 -10.708 1.00 97.44 94 ALA A CA 1
ATOM 758 C C . ALA A 1 94 ? -3.309 -1.139 -12.167 1.00 97.44 94 ALA A C 1
ATOM 760 O O . ALA A 1 94 ? -4.104 -1.480 -13.047 1.00 97.44 94 ALA A O 1
ATOM 761 N N . LEU A 1 95 ? -2.028 -0.848 -12.419 1.00 97.56 95 LEU A N 1
ATOM 762 C CA . LEU A 1 95 ? -1.397 -0.936 -13.738 1.00 97.56 95 LEU A CA 1
ATOM 763 C C . LEU A 1 95 ? -1.367 -2.375 -14.254 1.00 97.56 95 LEU A C 1
ATOM 765 O O . LEU A 1 95 ? -1.850 -2.618 -15.357 1.00 97.56 95 LEU A O 1
ATOM 769 N N . ASN A 1 96 ? -0.903 -3.328 -13.440 1.00 98.00 96 ASN A N 1
ATOM 770 C CA . ASN A 1 96 ? -0.899 -4.754 -13.781 1.00 98.00 96 ASN A CA 1
ATOM 771 C C . ASN A 1 96 ? -2.294 -5.230 -14.197 1.00 98.00 96 ASN A C 1
ATOM 773 O O . ASN A 1 96 ? -2.458 -5.849 -15.247 1.00 98.00 96 ASN A O 1
ATOM 777 N N . ARG A 1 97 ? -3.325 -4.858 -13.425 1.00 97.12 97 ARG A N 1
ATOM 778 C CA . ARG A 1 97 ? -4.717 -5.201 -13.741 1.00 97.12 97 ARG A CA 1
ATOM 779 C C . ARG A 1 97 ? -5.201 -4.572 -15.051 1.00 97.12 97 ARG A C 1
ATOM 781 O O . ARG A 1 97 ? -5.876 -5.242 -15.825 1.00 97.12 97 ARG A O 1
ATOM 788 N N . ARG A 1 98 ? -4.912 -3.286 -15.282 1.00 98.06 98 ARG A N 1
ATOM 789 C CA . ARG A 1 98 ? -5.411 -2.545 -16.456 1.00 98.06 98 ARG A CA 1
ATOM 790 C C . ARG A 1 98 ? -4.715 -2.954 -17.749 1.00 98.06 98 ARG A C 1
ATOM 792 O O . ARG A 1 98 ? -5.381 -3.105 -18.764 1.00 98.06 98 ARG A O 1
ATOM 799 N N . LEU A 1 99 ? -3.398 -3.123 -17.701 1.00 97.81 99 LEU A N 1
ATOM 800 C CA . LEU A 1 99 ? -2.569 -3.404 -18.874 1.00 97.81 99 LEU A CA 1
ATOM 801 C C . LEU A 1 99 ? -2.322 -4.903 -19.087 1.00 97.81 99 LEU A C 1
ATOM 803 O O . LEU A 1 99 ? -1.704 -5.273 -20.076 1.00 97.81 99 LEU A O 1
ATOM 807 N N . ARG A 1 100 ? -2.803 -5.765 -18.177 1.00 97.06 100 ARG A N 1
ATOM 808 C CA . ARG A 1 100 ? -2.572 -7.222 -18.191 1.00 97.06 100 ARG A CA 1
ATOM 809 C C . ARG A 1 100 ? -1.081 -7.585 -18.221 1.00 97.06 100 ARG A C 1
ATOM 811 O O . ARG A 1 100 ? -0.673 -8.538 -18.876 1.00 97.06 100 ARG A O 1
ATOM 818 N N . ILE A 1 101 ? -0.281 -6.818 -17.484 1.00 96.88 101 ILE A N 1
ATOM 819 C CA . ILE A 1 101 ? 1.160 -7.033 -17.292 1.00 96.88 101 ILE A CA 1
ATOM 820 C C . ILE A 1 101 ? 1.444 -7.528 -15.869 1.00 96.88 101 ILE A C 1
ATOM 822 O O . ILE A 1 101 ? 0.574 -7.482 -14.999 1.00 96.88 101 ILE A O 1
ATOM 826 N N . ASN A 1 102 ? 2.671 -7.992 -15.622 1.00 95.50 102 ASN A N 1
ATOM 827 C CA . ASN A 1 102 ? 3.088 -8.527 -14.325 1.00 95.50 102 ASN A CA 1
ATOM 828 C C . ASN A 1 102 ? 4.350 -7.827 -13.797 1.00 95.50 102 ASN A C 1
ATOM 830 O O . ASN A 1 102 ? 5.421 -8.424 -13.677 1.00 95.50 102 ASN A O 1
ATOM 834 N N . LEU A 1 103 ? 4.229 -6.535 -13.494 1.00 96.62 103 LEU A N 1
ATOM 835 C CA . LEU A 1 103 ? 5.278 -5.784 -12.813 1.00 96.62 103 LEU A CA 1
ATOM 836 C C . LEU A 1 103 ? 5.388 -6.275 -11.367 1.00 96.62 103 LEU A C 1
ATOM 838 O O . LEU A 1 103 ? 4.484 -6.072 -10.552 1.00 96.62 103 LEU A O 1
ATOM 842 N N . GLY A 1 104 ? 6.502 -6.937 -11.066 1.00 96.81 104 GLY A N 1
ATOM 843 C CA . GLY A 1 104 ? 6.822 -7.434 -9.734 1.00 96.81 104 GLY A CA 1
ATOM 844 C C . GLY A 1 104 ? 7.716 -6.490 -8.928 1.00 96.81 104 GLY A C 1
ATOM 845 O O . GLY A 1 104 ? 8.083 -5.397 -9.359 1.00 96.81 104 GLY A O 1
ATOM 846 N N . ILE A 1 105 ? 8.144 -6.964 -7.757 1.00 97.88 105 ILE A N 1
ATOM 847 C CA . ILE A 1 105 ? 9.129 -6.280 -6.903 1.00 97.88 105 ILE A CA 1
ATOM 848 C C . ILE A 1 105 ? 10.420 -5.903 -7.664 1.00 97.88 105 ILE A C 1
ATOM 850 O O . ILE A 1 105 ? 10.905 -4.793 -7.442 1.00 97.88 105 ILE A O 1
ATOM 854 N N . PRO A 1 106 ? 10.974 -6.730 -8.582 1.00 96.94 106 PRO A N 1
ATOM 855 C CA . PRO A 1 106 ? 12.157 -6.344 -9.355 1.00 96.94 106 PRO A CA 1
ATOM 856 C C . PRO A 1 106 ? 11.964 -5.073 -10.190 1.00 96.94 106 PRO A C 1
ATOM 858 O O . PRO A 1 106 ? 12.843 -4.219 -10.186 1.00 96.94 106 PRO A O 1
ATOM 861 N N . ALA A 1 107 ? 10.802 -4.899 -10.829 1.00 96.06 107 ALA A N 1
ATOM 862 C CA . ALA A 1 107 ? 10.495 -3.694 -11.605 1.00 96.06 107 ALA A CA 1
ATOM 863 C C . ALA A 1 107 ? 10.416 -2.454 -10.701 1.00 96.06 107 ALA A C 1
ATOM 865 O O . ALA A 1 107 ? 10.965 -1.403 -11.018 1.00 96.06 107 ALA A O 1
ATOM 866 N N . ILE A 1 108 ? 9.817 -2.595 -9.516 1.00 96.75 108 ILE A N 1
ATOM 867 C CA . ILE A 1 108 ? 9.769 -1.509 -8.527 1.00 96.75 108 ILE A CA 1
ATOM 868 C C . ILE A 1 108 ? 11.179 -1.157 -8.053 1.00 96.75 108 ILE A C 1
ATOM 870 O O . ILE A 1 108 ? 11.518 0.017 -7.975 1.00 96.75 108 ILE A O 1
ATOM 874 N N . ARG A 1 109 ? 12.022 -2.155 -7.773 1.00 96.31 109 ARG A N 1
ATOM 875 C CA . ARG A 1 109 ? 13.420 -1.939 -7.372 1.00 96.31 109 ARG A CA 1
ATOM 876 C C . ARG A 1 109 ? 14.281 -1.364 -8.487 1.00 96.31 109 ARG A C 1
ATOM 878 O O . ARG A 1 109 ? 15.307 -0.756 -8.187 1.00 96.31 109 ARG A O 1
ATOM 885 N N . HIS A 1 110 ? 13.914 -1.583 -9.742 1.00 95.12 110 HIS A N 1
ATOM 886 C CA . HIS A 1 110 ? 14.594 -0.970 -10.870 1.00 95.12 110 HIS A CA 1
ATOM 887 C C . HIS A 1 110 ? 14.348 0.542 -10.881 1.00 95.12 110 HIS A C 1
ATOM 889 O O . HIS A 1 110 ? 15.311 1.296 -10.946 1.00 95.12 110 HIS A O 1
ATOM 895 N N . CYS A 1 111 ? 13.100 0.982 -10.681 1.00 95.12 111 CYS A N 1
ATOM 896 C CA . CYS A 1 111 ? 12.749 2.404 -10.736 1.00 95.12 111 CYS A CA 1
ATOM 897 C C . CYS A 1 111 ? 12.902 3.158 -9.407 1.00 95.12 111 CYS A C 1
ATOM 899 O O . CYS A 1 111 ? 13.075 4.375 -9.400 1.00 95.12 111 CYS A O 1
ATOM 901 N N . TYR A 1 112 ? 12.818 2.460 -8.273 1.00 96.44 112 TYR A N 1
ATOM 902 C CA . TYR A 1 112 ? 12.762 3.069 -6.948 1.00 96.44 112 TYR A CA 1
ATOM 903 C C . TYR A 1 112 ? 13.754 2.436 -5.970 1.00 96.44 112 TYR A C 1
ATOM 905 O O . TYR A 1 112 ? 14.039 1.236 -5.995 1.00 96.44 112 TYR A O 1
ATOM 913 N N . ALA A 1 113 ? 14.260 3.257 -5.056 1.00 95.88 113 ALA A N 1
ATOM 914 C CA . ALA A 1 113 ? 15.005 2.846 -3.878 1.00 95.88 113 ALA A CA 1
ATOM 915 C C . ALA A 1 113 ? 14.142 3.040 -2.625 1.00 95.88 113 ALA A C 1
ATOM 917 O O . ALA A 1 113 ? 13.489 4.073 -2.463 1.00 95.88 113 ALA A O 1
ATOM 918 N N . LEU A 1 114 ? 14.164 2.058 -1.722 1.00 96.38 114 LEU A N 1
ATOM 919 C CA . LEU A 1 114 ? 13.577 2.223 -0.398 1.00 96.38 114 LEU A CA 1
ATOM 920 C C . LEU A 1 114 ? 14.463 3.169 0.418 1.00 96.38 114 LEU A C 1
ATOM 922 O O . LEU A 1 114 ? 15.655 2.919 0.582 1.00 96.38 114 LEU A O 1
ATOM 926 N N . ALA A 1 115 ? 13.870 4.238 0.930 1.00 94.75 115 ALA A N 1
ATOM 927 C CA . ALA A 1 115 ? 14.525 5.205 1.797 1.00 94.75 115 ALA A CA 1
ATOM 928 C C . ALA A 1 115 ? 13.702 5.401 3.072 1.00 94.75 115 ALA A C 1
ATOM 930 O O . ALA A 1 115 ? 12.508 5.098 3.115 1.00 94.75 115 ALA A O 1
ATOM 931 N N . LYS A 1 116 ? 14.341 5.920 4.119 1.00 93.12 116 LYS A N 1
ATOM 932 C CA . LYS A 1 116 ? 13.692 6.283 5.382 1.00 93.12 116 LYS A CA 1
ATOM 933 C C . LYS A 1 116 ? 13.904 7.770 5.621 1.00 93.12 116 LYS A C 1
ATOM 935 O O . LYS A 1 116 ? 15.020 8.259 5.464 1.00 93.12 116 LYS A O 1
ATOM 940 N N . SER A 1 117 ? 12.841 8.499 5.955 1.00 87.69 117 SER A N 1
ATOM 941 C CA . SER A 1 117 ? 12.973 9.922 6.270 1.00 87.69 117 SER A CA 1
ATOM 942 C C . SER A 1 117 ? 13.753 10.107 7.575 1.00 87.69 117 SER A C 1
ATOM 944 O O . SER A 1 117 ? 13.630 9.294 8.492 1.00 87.69 117 SER A O 1
ATOM 946 N N . PHE A 1 118 ? 14.535 11.180 7.677 1.00 77.44 118 PHE A N 1
ATOM 947 C CA . PHE A 1 118 ? 15.243 11.517 8.913 1.00 77.44 118 PHE A CA 1
ATOM 948 C C . PHE A 1 118 ? 14.259 11.946 10.017 1.00 77.44 118 PHE A C 1
ATOM 950 O O . PHE A 1 118 ? 13.203 12.512 9.731 1.00 77.44 118 PHE A O 1
ATOM 957 N N . GLY A 1 119 ? 14.603 11.661 11.278 1.00 72.06 119 GLY A N 1
ATOM 958 C CA . GLY A 1 119 ? 13.823 12.028 12.468 1.00 72.06 119 GLY A CA 1
ATOM 959 C C . GLY A 1 119 ? 13.354 10.838 13.316 1.00 72.06 119 GLY A C 1
ATOM 960 O O . GLY A 1 119 ? 13.371 9.687 12.878 1.00 72.06 119 GLY A O 1
ATOM 961 N N . ARG A 1 120 ? 12.905 11.128 14.548 1.00 63.56 120 ARG A N 1
ATOM 962 C CA . ARG A 1 120 ? 12.495 10.131 15.564 1.00 63.56 120 ARG A CA 1
ATOM 963 C C . ARG A 1 120 ? 11.351 9.213 15.101 1.00 63.56 120 ARG A C 1
ATOM 965 O O . ARG A 1 120 ? 11.298 8.060 15.504 1.00 63.56 120 ARG A O 1
ATOM 972 N N . HIS A 1 121 ? 10.497 9.699 14.198 1.00 70.06 121 HIS A N 1
ATOM 973 C CA . HIS A 1 121 ? 9.389 8.951 13.586 1.00 70.06 121 HIS A CA 1
ATOM 974 C C . HIS A 1 121 ? 9.584 8.758 12.076 1.00 70.06 121 HIS A C 1
ATOM 976 O O . HIS A 1 121 ? 8.625 8.805 11.305 1.00 70.06 121 HIS A O 1
ATOM 982 N N . GLY A 1 122 ? 10.838 8.599 11.639 1.00 79.81 122 GLY A N 1
ATOM 983 C CA . GLY A 1 122 ? 11.180 8.424 10.233 1.00 79.81 122 GLY A CA 1
ATOM 984 C C . GLY A 1 122 ? 10.383 7.295 9.578 1.00 79.81 122 GLY A C 1
ATOM 985 O O . GLY A 1 122 ? 10.461 6.148 10.023 1.00 79.81 122 GLY A O 1
ATOM 986 N N . ARG A 1 123 ? 9.630 7.612 8.519 1.00 89.38 123 ARG A N 1
ATOM 987 C CA . ARG A 1 123 ? 8.804 6.646 7.782 1.00 89.38 123 ARG A CA 1
ATOM 988 C C . ARG A 1 123 ? 9.503 6.207 6.504 1.00 89.38 123 ARG A C 1
ATOM 990 O O . ARG A 1 123 ? 10.256 6.972 5.898 1.00 89.38 123 ARG A O 1
ATOM 997 N N . PHE A 1 124 ? 9.239 4.975 6.089 1.00 94.75 124 PHE A N 1
ATOM 998 C CA . PHE A 1 124 ? 9.770 4.442 4.839 1.00 94.75 124 PHE A CA 1
ATOM 999 C C . PHE A 1 124 ? 8.998 4.978 3.632 1.00 94.75 124 PHE A C 1
ATOM 1001 O O . PHE A 1 124 ? 7.779 5.152 3.682 1.00 94.75 124 PHE A O 1
ATOM 1008 N N . PHE A 1 125 ? 9.704 5.238 2.539 1.00 95.62 125 PHE A N 1
ATOM 1009 C CA . PHE A 1 125 ? 9.132 5.712 1.283 1.00 95.62 125 PHE A CA 1
ATOM 1010 C C . PHE A 1 125 ? 9.940 5.205 0.090 1.00 95.62 125 PHE A C 1
ATOM 1012 O O . PHE A 1 125 ? 11.075 4.748 0.243 1.00 95.62 125 PHE A O 1
ATOM 1019 N N . LEU A 1 126 ? 9.347 5.267 -1.101 1.00 96.69 126 LEU A N 1
ATOM 1020 C CA . LEU A 1 126 ? 10.006 4.862 -2.338 1.00 96.69 126 LEU A CA 1
ATOM 1021 C C . LEU A 1 126 ? 10.472 6.114 -3.078 1.00 96.69 126 LEU A C 1
ATOM 1023 O O . LEU A 1 126 ? 9.669 6.907 -3.571 1.00 96.69 126 LEU A O 1
ATOM 1027 N N . ARG A 1 127 ? 11.790 6.296 -3.131 1.00 95.88 127 ARG A N 1
ATOM 1028 C CA . ARG A 1 127 ? 12.443 7.386 -3.859 1.00 95.88 127 ARG A CA 1
ATOM 1029 C C . ARG A 1 127 ? 12.739 6.922 -5.278 1.00 95.88 127 ARG A C 1
ATOM 1031 O O . ARG A 1 127 ? 13.321 5.852 -5.435 1.00 95.88 127 ARG A O 1
ATOM 1038 N N . ALA A 1 128 ? 12.363 7.699 -6.291 1.00 94.88 128 ALA A N 1
ATOM 1039 C CA . ALA A 1 128 ? 12.769 7.411 -7.665 1.00 94.88 128 ALA A CA 1
ATOM 1040 C C . ALA A 1 128 ? 14.301 7.391 -7.759 1.00 94.88 128 ALA A C 1
ATOM 1042 O O . ALA A 1 128 ? 14.979 8.173 -7.087 1.00 94.88 128 ALA A O 1
ATOM 1043 N N . LYS A 1 129 ? 14.840 6.454 -8.529 1.00 93.00 129 LYS A N 1
ATOM 1044 C CA . LYS A 1 129 ? 16.249 6.478 -8.911 1.00 93.00 129 LYS A CA 1
ATOM 1045 C C . LYS A 1 129 ? 16.391 7.408 -10.108 1.00 93.00 129 LYS A C 1
ATOM 1047 O O . LYS A 1 129 ? 15.503 7.416 -10.956 1.00 93.00 129 LYS A O 1
ATOM 1052 N N . ASP A 1 130 ? 17.495 8.142 -10.178 1.00 80.19 130 ASP A N 1
ATOM 1053 C CA . ASP A 1 130 ? 17.927 8.697 -11.456 1.00 80.19 130 ASP A CA 1
ATOM 1054 C C . ASP A 1 130 ? 18.291 7.502 -12.333 1.00 80.19 130 ASP A C 1
ATOM 1056 O O . ASP A 1 130 ? 19.222 6.749 -12.039 1.00 80.19 130 ASP A O 1
ATOM 1060 N N . ILE A 1 131 ? 17.438 7.239 -13.315 1.00 64.19 131 ILE A N 1
ATOM 1061 C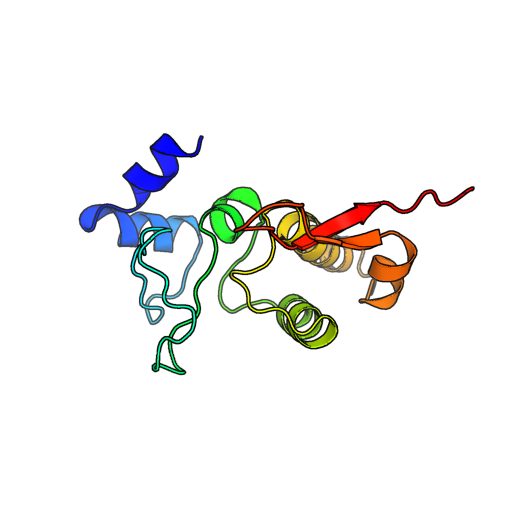 CA . ILE A 1 131 ? 17.700 6.258 -14.354 1.00 64.19 131 ILE A CA 1
ATOM 1062 C C . ILE A 1 131 ? 18.075 7.111 -15.554 1.00 64.19 131 ILE A C 1
ATOM 1064 O O . ILE A 1 131 ? 17.193 7.719 -16.157 1.00 64.19 131 ILE A O 1
ATOM 1068 N N . ASP A 1 132 ? 19.368 7.213 -15.851 1.00 56.31 132 ASP A N 1
ATOM 1069 C CA . ASP A 1 132 ? 19.798 7.767 -17.130 1.00 56.31 132 ASP A CA 1
ATOM 1070 C C . ASP A 1 132 ? 19.136 6.911 -18.226 1.00 56.31 132 ASP A C 1
ATOM 1072 O O . ASP A 1 132 ? 19.219 5.676 -18.205 1.00 56.31 132 ASP A O 1
ATOM 1076 N N . HIS A 1 133 ? 18.359 7.553 -19.096 1.00 52.50 133 HIS A N 1
ATOM 1077 C CA . HIS A 1 133 ? 17.712 6.941 -20.257 1.00 52.50 133 HIS A CA 1
ATOM 1078 C C . HIS A 1 133 ? 18.445 7.369 -21.520 1.00 52.50 133 HIS A C 1
ATOM 1080 O O . HIS A 1 133 ? 18.700 8.587 -21.652 1.00 52.50 133 HIS A O 1
#

Organism: Camellia sinensis (NCBI:txid4442)